Protein AF-A0A2E5G4F2-F1 (afdb_monomer)

Sequence (119 aa):
MSLLKNWVWGGITGSLVGVTFILVHEALTQDDRFKAWEFALATVTPCLVAIVMSKLTGCRKIVLISIAYLTLIIPILGPAFGASGTEPLWLFAGLGLIGGLVWGTPIALWTYIIKRKRT

Nearest PDB structures (foldseek):
  8ccr-assembly1_A  TM=3.693E-01  e=8.637E+00  Escherichia coli
  8rtd-assembly1_I  TM=2.679E-01  e=4.288E+00  Escherichia coli

pLDDT: mean 90.62, std 7.55, range [55.28, 97.94]

Secondary structure (DSSP, 8-state):
--HHHHHHHHHHHHHHHHHHHHHHHHHH-SSS---HHHHHHHTTHHHHHHHHHHHHH---HHHHHHHHHHHIIIIIHHHHHHS-S---HHHHHHHHHHHHHHHHHHHHHHHHHHHHHT-

Structure (mmCIF, N/CA/C/O backbone):
data_AF-A0A2E5G4F2-F1
#
_entry.id   AF-A0A2E5G4F2-F1
#
loop_
_atom_site.group_PDB
_atom_site.id
_atom_site.type_symbol
_atom_site.label_atom_id
_atom_site.label_alt_id
_atom_site.label_comp_id
_atom_site.label_asym_id
_atom_site.label_entity_id
_atom_site.label_seq_id
_atom_site.pdbx_PDB_ins_code
_atom_site.Cartn_x
_atom_site.Cartn_y
_atom_site.Cartn_z
_atom_site.occupancy
_atom_site.B_iso_or_equiv
_atom_site.auth_seq_id
_atom_site.auth_comp_id
_atom_site.auth_asym_id
_atom_site.auth_atom_id
_atom_site.pdbx_PDB_model_num
ATOM 1 N N . MET A 1 1 ? -14.856 -0.433 16.343 1.00 61.34 1 MET A N 1
ATOM 2 C CA . MET A 1 1 ? -13.673 -1.057 15.716 1.00 61.34 1 MET A CA 1
ATOM 3 C C . MET A 1 1 ? -12.553 -1.141 16.727 1.00 61.34 1 MET A C 1
ATOM 5 O O . MET A 1 1 ? -12.331 -0.161 17.432 1.00 61.34 1 MET A O 1
ATOM 9 N N . SER A 1 2 ? -11.913 -2.305 16.823 1.00 76.81 2 SER A N 1
ATOM 10 C CA . SER A 1 2 ? -10.694 -2.495 17.607 1.00 76.81 2 SER A CA 1
ATOM 11 C C . SER A 1 2 ? -9.502 -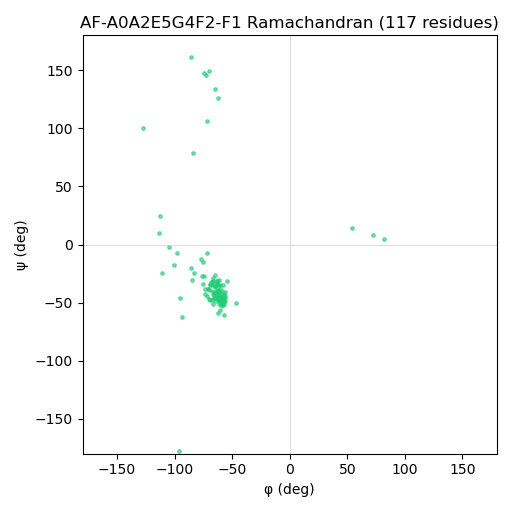1.856 16.887 1.00 76.81 2 SER A C 1
ATOM 13 O O . SER A 1 2 ? -9.466 -1.814 15.656 1.00 76.81 2 SER A O 1
ATOM 15 N N . LEU A 1 3 ? -8.538 -1.348 17.658 1.00 82.62 3 LEU A N 1
ATOM 16 C CA . LEU A 1 3 ? -7.296 -0.757 17.144 1.00 82.62 3 LEU A CA 1
ATOM 17 C C . LEU A 1 3 ? -6.546 -1.750 16.245 1.00 82.62 3 LEU A C 1
ATOM 19 O O . LEU A 1 3 ? -6.178 -1.407 15.124 1.00 82.62 3 LEU A O 1
ATOM 23 N N . LEU A 1 4 ? -6.432 -3.001 16.702 1.00 86.62 4 LEU A N 1
ATOM 24 C CA . LEU A 1 4 ? -5.778 -4.089 15.975 1.00 86.62 4 LEU A CA 1
ATOM 25 C C . LEU A 1 4 ? -6.402 -4.326 14.594 1.00 86.62 4 LEU A C 1
ATOM 27 O O . LEU A 1 4 ? -5.680 -4.465 13.613 1.00 86.62 4 LEU A O 1
ATOM 31 N N . LYS A 1 5 ? -7.739 -4.298 14.494 1.00 85.12 5 LYS A N 1
ATOM 32 C CA . LYS A 1 5 ? -8.439 -4.467 13.214 1.00 85.12 5 LYS A CA 1
ATOM 33 C C . LYS A 1 5 ? -8.011 -3.393 12.208 1.00 85.12 5 LYS A C 1
ATOM 35 O O . LYS A 1 5 ? -7.675 -3.726 11.080 1.00 85.12 5 LYS A O 1
ATOM 40 N N . ASN A 1 6 ? -8.003 -2.119 12.604 1.00 84.50 6 ASN A N 1
ATOM 41 C CA . ASN A 1 6 ? -7.614 -1.025 11.703 1.00 84.50 6 ASN A CA 1
ATOM 42 C C . ASN A 1 6 ? -6.146 -1.119 11.277 1.00 84.50 6 ASN A C 1
ATOM 44 O O . ASN A 1 6 ? -5.823 -0.809 10.135 1.00 84.50 6 ASN A O 1
ATOM 48 N N . TRP A 1 7 ? -5.280 -1.546 12.193 1.00 92.19 7 TRP A N 1
ATOM 49 C CA . TRP A 1 7 ? -3.851 -1.684 11.945 1.00 92.19 7 TRP A CA 1
ATOM 50 C C . TRP A 1 7 ? -3.545 -2.806 10.943 1.00 92.19 7 TRP A C 1
ATOM 52 O O . TRP A 1 7 ? -2.877 -2.564 9.942 1.00 92.19 7 TRP A O 1
ATOM 62 N N . VAL A 1 8 ? -4.136 -3.991 11.138 1.00 93.94 8 VAL A N 1
ATOM 63 C CA . VAL A 1 8 ? -3.992 -5.137 10.222 1.00 93.94 8 VAL A CA 1
ATOM 64 C C . VAL A 1 8 ? -4.516 -4.801 8.826 1.00 93.94 8 VAL A C 1
ATOM 66 O O . VAL A 1 8 ? -3.832 -5.046 7.833 1.00 93.94 8 VAL A O 1
ATOM 69 N N . TRP A 1 9 ? -5.697 -4.180 8.727 1.00 94.69 9 TRP A N 1
ATOM 70 C CA . TRP A 1 9 ? -6.234 -3.774 7.425 1.00 94.69 9 TRP A CA 1
ATOM 71 C C . TRP A 1 9 ? -5.415 -2.667 6.760 1.00 94.69 9 TRP A C 1
ATOM 73 O O . TRP A 1 9 ? -5.360 -2.630 5.533 1.00 94.69 9 TRP A O 1
ATOM 83 N N . GLY A 1 10 ? -4.750 -1.807 7.537 1.00 94.38 10 GLY A N 1
ATOM 84 C CA . GLY A 1 10 ? -3.768 -0.850 7.025 1.00 94.38 10 GLY A CA 1
ATOM 85 C C . GLY A 1 10 ? -2.592 -1.549 6.343 1.00 94.38 10 GLY A C 1
ATOM 86 O O . GLY A 1 10 ? -2.284 -1.230 5.198 1.00 94.38 10 GLY A O 1
ATOM 87 N N . GLY A 1 11 ? -2.014 -2.562 6.995 1.00 96.69 11 GLY A N 1
ATOM 88 C CA . GLY A 1 11 ? -0.957 -3.403 6.423 1.00 96.69 11 GLY A CA 1
ATOM 89 C C . GLY A 1 11 ? -1.377 -4.093 5.122 1.00 96.69 11 GLY A C 1
ATOM 90 O O . GLY A 1 11 ? -0.718 -3.930 4.100 1.00 96.69 11 GLY A O 1
ATOM 91 N N . ILE A 1 12 ? -2.520 -4.790 5.129 1.00 97.38 12 ILE A N 1
ATOM 92 C CA . ILE A 1 12 ? -3.051 -5.484 3.939 1.00 97.38 12 ILE A CA 1
ATOM 93 C C . ILE A 1 12 ? -3.313 -4.497 2.792 1.00 97.38 12 ILE A C 1
ATOM 95 O O . ILE A 1 12 ? -2.978 -4.778 1.643 1.00 97.38 12 ILE A O 1
ATOM 99 N N . THR A 1 13 ? -3.882 -3.327 3.100 1.00 97.31 13 THR A N 1
ATOM 100 C CA . THR A 1 13 ? -4.100 -2.265 2.105 1.00 97.31 13 THR A CA 1
ATOM 101 C C . THR A 1 13 ? -2.772 -1.823 1.499 1.00 97.31 13 THR A C 1
ATOM 103 O O . THR A 1 13 ? -2.676 -1.713 0.283 1.00 97.31 13 THR A O 1
ATOM 106 N N . GLY A 1 14 ? -1.738 -1.626 2.318 1.00 97.31 14 GLY A N 1
ATOM 107 C CA . GLY A 1 14 ? -0.407 -1.265 1.844 1.00 97.31 14 GLY A CA 1
ATOM 108 C C . GLY A 1 14 ? 0.212 -2.317 0.916 1.00 97.31 14 GLY A C 1
ATOM 109 O O . GLY A 1 14 ? 0.704 -1.962 -0.152 1.00 97.31 14 GLY A O 1
ATOM 110 N N . SER A 1 15 ? 0.126 -3.610 1.254 1.00 97.94 15 SER A N 1
ATOM 111 C CA . SER A 1 15 ? 0.586 -4.696 0.369 1.00 97.94 15 SER A CA 1
ATOM 112 C C . SER A 1 15 ? -0.136 -4.698 -0.973 1.00 97.94 15 SER A C 1
ATOM 114 O O . SER A 1 15 ? 0.505 -4.806 -2.017 1.00 97.94 15 SER A O 1
ATOM 116 N N . LEU A 1 16 ? -1.465 -4.553 -0.953 1.00 97.50 16 LEU A N 1
ATOM 117 C CA . LEU A 1 16 ? -2.266 -4.494 -2.174 1.00 97.50 16 LEU A CA 1
ATOM 118 C C . LEU A 1 16 ? -1.890 -3.286 -3.028 1.00 97.50 16 LEU A C 1
ATOM 120 O O . LEU A 1 16 ? -1.787 -3.425 -4.241 1.00 97.50 16 LEU A O 1
ATOM 124 N N . VAL A 1 17 ? -1.642 -2.126 -2.417 1.00 97.88 17 VAL A N 1
ATOM 125 C CA . VAL A 1 17 ? -1.154 -0.936 -3.128 1.00 97.88 17 VAL A CA 1
ATOM 126 C C . VAL A 1 17 ? 0.175 -1.224 -3.818 1.00 97.88 17 VAL A C 1
ATOM 128 O O . VAL A 1 17 ? 0.286 -0.957 -5.007 1.00 97.88 17 VAL A O 1
ATOM 131 N N . GLY A 1 18 ? 1.150 -1.805 -3.112 1.00 96.31 18 GLY A N 1
ATOM 132 C CA . GLY A 1 18 ? 2.457 -2.118 -3.694 1.00 96.31 18 GLY A CA 1
ATOM 133 C C . GLY A 1 18 ? 2.359 -3.044 -4.906 1.00 96.31 18 GLY A C 1
ATOM 134 O O . GLY A 1 18 ? 2.898 -2.735 -5.963 1.00 96.31 18 GLY A O 1
ATOM 135 N N . VAL A 1 19 ? 1.607 -4.140 -4.779 1.00 97.19 19 VAL A N 1
ATOM 136 C CA . VAL A 1 19 ? 1.425 -5.112 -5.869 1.00 97.19 19 VAL A CA 1
ATOM 137 C C . VAL A 1 19 ? 0.650 -4.510 -7.038 1.00 97.19 19 VAL A C 1
ATOM 139 O O . VAL A 1 19 ? 1.094 -4.581 -8.178 1.00 97.19 19 VAL A O 1
ATOM 142 N N . THR A 1 20 ? -0.511 -3.908 -6.774 1.00 96.69 20 THR A N 1
ATOM 143 C CA . THR A 1 20 ? -1.377 -3.394 -7.847 1.00 96.69 20 THR A CA 1
ATOM 144 C C . THR A 1 20 ? -0.759 -2.213 -8.582 1.00 96.69 20 THR A C 1
ATOM 146 O O . THR A 1 20 ? -0.930 -2.118 -9.793 1.00 96.69 20 THR A O 1
ATOM 149 N N . PHE A 1 21 ? -0.013 -1.350 -7.889 1.00 95.94 21 PHE A N 1
ATOM 150 C CA . PHE A 1 21 ? 0.702 -0.253 -8.529 1.00 95.94 21 PHE A CA 1
ATOM 151 C C . PHE A 1 21 ? 1.748 -0.773 -9.518 1.00 95.94 21 PHE A C 1
ATOM 153 O O . PHE A 1 21 ? 1.769 -0.308 -10.652 1.00 95.94 21 PHE A O 1
ATOM 160 N N . ILE A 1 22 ? 2.561 -1.759 -9.124 1.00 94.50 22 ILE A N 1
ATOM 161 C CA . ILE A 1 22 ? 3.596 -2.328 -9.999 1.00 94.50 22 ILE A CA 1
ATOM 162 C C . ILE A 1 22 ? 2.991 -3.080 -11.180 1.00 94.50 22 ILE A C 1
ATOM 164 O O . ILE A 1 22 ? 3.408 -2.854 -12.309 1.00 94.50 22 ILE A O 1
ATOM 168 N N . LEU A 1 23 ? 1.940 -3.873 -10.964 1.00 94.25 23 LEU A N 1
ATOM 169 C CA . LEU A 1 23 ? 1.249 -4.544 -12.070 1.00 94.25 23 LEU A CA 1
ATOM 170 C C . LEU A 1 23 ? 0.661 -3.546 -13.077 1.00 94.25 23 LEU A C 1
ATOM 172 O O . LEU A 1 23 ? 0.699 -3.785 -14.280 1.00 94.25 23 LEU A O 1
ATOM 176 N N . VAL A 1 24 ? 0.116 -2.420 -12.606 1.00 94.56 24 VAL A N 1
ATOM 177 C CA .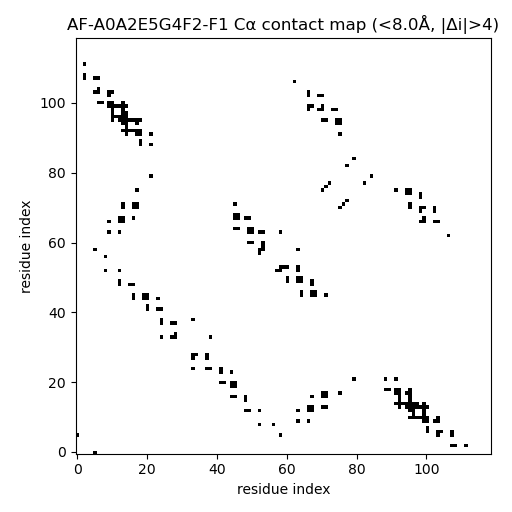 VAL A 1 24 ? -0.407 -1.373 -13.495 1.00 94.56 24 VAL A CA 1
ATOM 178 C C . VAL A 1 24 ? 0.720 -0.596 -14.170 1.00 94.56 24 VAL A C 1
ATOM 180 O O . VAL A 1 24 ? 0.598 -0.277 -15.347 1.00 94.56 24 VAL A O 1
ATOM 183 N N . HIS A 1 25 ? 1.820 -0.326 -13.469 1.00 92.56 25 HIS A N 1
ATOM 184 C CA . HIS A 1 25 ? 3.025 0.254 -14.056 1.00 92.56 25 HIS A CA 1
ATOM 185 C C . HIS A 1 25 ? 3.553 -0.616 -15.206 1.00 92.56 25 HIS A C 1
ATOM 187 O O . HIS A 1 25 ? 3.738 -0.109 -16.308 1.00 92.56 25 HIS A O 1
ATOM 193 N N . GLU A 1 26 ? 3.726 -1.921 -14.988 1.00 90.31 26 GLU A N 1
ATOM 194 C CA . GLU A 1 26 ? 4.169 -2.876 -16.014 1.00 90.31 26 GLU A CA 1
ATOM 195 C C . GLU A 1 26 ? 3.167 -2.989 -17.170 1.00 90.31 26 GLU A C 1
ATOM 197 O O . GLU A 1 26 ? 3.561 -3.015 -18.331 1.00 90.31 26 GLU A O 1
ATOM 202 N N . ALA A 1 27 ? 1.861 -2.995 -16.881 1.00 91.31 27 ALA A N 1
ATOM 203 C CA . ALA A 1 27 ? 0.833 -3.077 -17.918 1.00 91.31 27 ALA A CA 1
ATOM 204 C C . ALA A 1 27 ? 0.754 -1.818 -18.800 1.00 91.31 27 ALA A C 1
ATOM 206 O O . ALA A 1 27 ? 0.400 -1.916 -19.976 1.00 91.31 27 ALA A O 1
ATOM 207 N N . LEU A 1 28 ? 1.041 -0.639 -18.235 1.00 90.00 28 LEU A N 1
ATOM 208 C CA . LEU A 1 28 ? 1.021 0.637 -18.955 1.00 90.00 28 LEU A CA 1
ATOM 209 C C . LEU A 1 28 ? 2.339 0.924 -19.689 1.00 90.00 28 LEU A C 1
ATOM 211 O O . LEU A 1 28 ? 2.311 1.561 -20.741 1.00 90.00 28 LEU A O 1
ATOM 215 N N . THR A 1 29 ? 3.473 0.449 -19.170 1.00 87.12 29 THR A N 1
ATOM 216 C CA . THR A 1 29 ? 4.807 0.711 -19.733 1.00 87.12 29 THR A CA 1
ATOM 217 C C . THR A 1 29 ? 5.124 -0.276 -20.857 1.00 87.12 29 THR A C 1
ATOM 219 O O . THR A 1 29 ? 5.846 -1.247 -20.661 1.00 87.12 29 THR A O 1
ATOM 222 N N . GLN A 1 30 ? 4.572 -0.048 -22.052 1.00 78.06 30 GLN A N 1
ATOM 223 C CA . GLN A 1 30 ? 4.808 -0.928 -23.210 1.00 78.06 30 GLN A CA 1
ATOM 224 C C . GLN A 1 30 ? 6.074 -0.594 -24.014 1.00 78.06 30 GLN A C 1
ATOM 226 O O . GLN A 1 30 ? 6.551 -1.437 -24.768 1.00 78.06 30 GLN A O 1
ATOM 231 N N . ASP A 1 31 ? 6.606 0.626 -23.890 1.00 82.44 31 ASP A N 1
ATOM 232 C CA . ASP A 1 31 ? 7.778 1.112 -24.636 1.00 82.44 31 ASP A CA 1
ATOM 233 C C . ASP A 1 31 ? 9.009 1.360 -23.746 1.00 82.44 31 ASP A C 1
ATOM 235 O O . ASP A 1 31 ? 9.849 2.196 -24.085 1.00 82.44 31 ASP A O 1
ATOM 239 N N . ASP A 1 32 ? 9.086 0.681 -22.594 1.00 76.62 32 ASP A N 1
ATOM 240 C CA . ASP A 1 32 ? 10.132 0.822 -21.561 1.00 76.62 32 ASP A CA 1
ATOM 241 C C . ASP A 1 32 ? 10.337 2.262 -21.048 1.00 76.62 32 ASP A C 1
ATOM 243 O O . ASP A 1 32 ? 11.323 2.579 -20.378 1.00 76.62 32 ASP A O 1
ATOM 247 N N . ARG A 1 33 ? 9.396 3.169 -21.341 1.00 82.69 33 ARG A N 1
ATOM 248 C CA . ARG A 1 33 ? 9.433 4.565 -20.903 1.00 82.69 33 ARG A CA 1
ATOM 249 C C . ARG A 1 33 ? 8.145 4.933 -20.210 1.00 82.69 33 ARG A C 1
ATOM 251 O O . ARG A 1 33 ? 7.175 5.313 -20.859 1.00 82.69 33 ARG A O 1
ATOM 258 N N . PHE A 1 34 ? 8.199 4.924 -18.886 1.00 85.81 34 PHE A N 1
ATOM 259 C CA . PHE A 1 34 ? 7.068 5.312 -18.067 1.00 85.81 34 PHE A CA 1
ATOM 260 C C . PHE A 1 34 ? 6.823 6.826 -18.124 1.00 85.81 34 PHE A C 1
ATOM 262 O O . PHE A 1 34 ? 7.585 7.637 -17.587 1.00 85.81 34 PHE A O 1
ATOM 269 N N . LYS A 1 35 ? 5.766 7.226 -18.829 1.00 91.12 35 LYS A N 1
ATOM 270 C CA . LYS A 1 35 ? 5.414 8.628 -19.091 1.00 91.12 35 LYS A CA 1
ATOM 271 C C . LYS A 1 35 ? 4.586 9.222 -17.955 1.00 91.12 35 LYS A C 1
ATOM 273 O O . LYS A 1 35 ? 3.905 8.531 -17.204 1.00 91.12 35 LYS A O 1
ATOM 278 N N . ALA A 1 36 ? 4.545 10.553 -17.892 1.00 89.31 36 ALA A N 1
ATOM 279 C CA . ALA A 1 36 ? 3.783 11.276 -16.870 1.00 89.31 36 ALA A CA 1
ATOM 280 C C . ALA A 1 36 ? 2.279 10.931 -16.851 1.00 89.31 36 ALA A C 1
ATOM 282 O O . ALA A 1 36 ? 1.669 10.899 -15.784 1.00 89.31 36 ALA A O 1
ATOM 283 N N . TRP A 1 37 ? 1.670 10.659 -18.011 1.00 89.25 37 TRP A N 1
ATOM 284 C CA . TRP A 1 37 ? 0.257 10.272 -18.077 1.00 89.25 37 TRP A CA 1
ATOM 285 C C . TRP A 1 37 ? 0.026 8.815 -17.632 1.00 89.25 37 TRP A C 1
ATOM 287 O O . TRP A 1 37 ? -0.979 8.539 -16.980 1.00 89.25 37 TRP A O 1
ATOM 297 N N . GLU A 1 38 ? 0.969 7.905 -17.904 1.00 92.69 38 GLU A N 1
ATOM 298 C CA . GLU A 1 38 ? 0.950 6.514 -17.416 1.00 92.69 38 G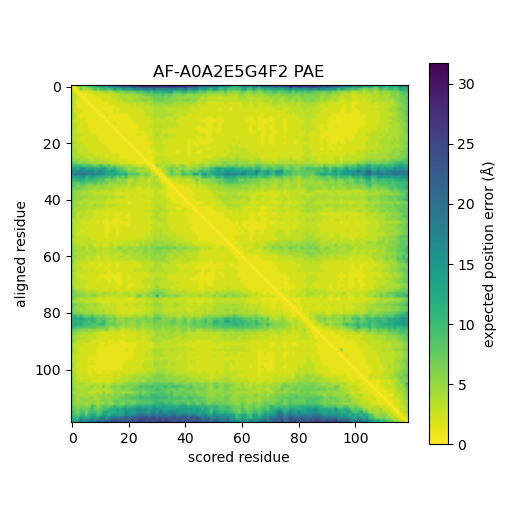LU A CA 1
ATOM 299 C C . GLU A 1 38 ? 1.095 6.501 -15.889 1.00 92.69 38 GLU A C 1
ATOM 301 O O . GLU A 1 38 ? 0.335 5.825 -15.193 1.00 92.69 38 GLU A O 1
ATOM 306 N N . PHE A 1 39 ? 1.971 7.355 -15.349 1.00 91.38 39 PHE A N 1
ATOM 307 C CA . PHE A 1 39 ? 2.071 7.593 -13.912 1.00 91.38 39 PHE A CA 1
ATOM 308 C C . PHE A 1 39 ? 0.776 8.142 -13.321 1.00 91.38 39 PHE A C 1
ATOM 310 O O . PHE A 1 39 ? 0.298 7.621 -12.315 1.00 91.38 39 PHE A O 1
ATOM 317 N N . ALA A 1 40 ? 0.161 9.148 -13.950 1.00 91.25 40 ALA A N 1
ATOM 318 C CA . ALA A 1 40 ? -1.105 9.699 -13.476 1.00 91.25 40 ALA A CA 1
ATOM 319 C C . ALA A 1 40 ? -2.186 8.609 -13.366 1.00 91.25 40 ALA A C 1
ATOM 321 O O . ALA A 1 40 ? -2.848 8.513 -12.333 1.00 91.25 40 ALA A O 1
ATOM 322 N N . LEU A 1 41 ? -2.305 7.726 -14.362 1.00 91.44 41 LEU A N 1
ATOM 323 C CA . LEU A 1 41 ? -3.219 6.582 -14.303 1.00 91.44 41 LEU A CA 1
ATOM 324 C C . LEU A 1 41 ? -2.825 5.572 -13.216 1.00 91.44 41 LEU A C 1
ATOM 326 O O . LEU A 1 41 ? -3.683 5.142 -12.442 1.00 91.44 41 LEU A O 1
ATOM 330 N N . ALA A 1 42 ? -1.540 5.240 -13.088 1.00 93.62 42 ALA A N 1
ATOM 331 C CA . ALA A 1 42 ? -1.057 4.336 -12.047 1.00 93.62 42 ALA A CA 1
ATOM 332 C C . ALA A 1 42 ? -1.344 4.876 -10.633 1.00 93.62 42 ALA A C 1
ATOM 334 O O . ALA A 1 42 ? -1.706 4.109 -9.741 1.00 93.62 42 ALA A O 1
ATOM 335 N N . THR A 1 43 ? -1.298 6.195 -10.411 1.00 93.25 43 THR A N 1
ATOM 336 C CA . THR A 1 43 ? -1.633 6.816 -9.111 1.00 93.25 43 THR A CA 1
ATOM 337 C C . THR A 1 43 ? -3.125 6.794 -8.756 1.00 93.25 43 THR A C 1
ATOM 339 O O . THR A 1 43 ? -3.490 7.123 -7.624 1.00 93.25 43 THR A O 1
ATOM 342 N N . VAL A 1 44 ? -4.002 6.368 -9.672 1.00 95.44 44 VAL A N 1
ATOM 343 C CA . VAL A 1 44 ? -5.418 6.092 -9.371 1.00 95.44 44 VAL A CA 1
ATOM 344 C C . VAL A 1 44 ? -5.566 4.758 -8.627 1.00 95.44 44 VAL A C 1
ATOM 346 O O . VAL A 1 44 ? -6.481 4.595 -7.814 1.00 95.44 44 VAL A O 1
ATOM 349 N N . THR A 1 45 ? -4.638 3.817 -8.831 1.00 94.56 45 THR A N 1
ATOM 350 C CA . THR A 1 45 ? -4.694 2.467 -8.242 1.00 94.56 45 THR A CA 1
ATOM 351 C C . THR A 1 45 ? -4.774 2.445 -6.711 1.00 94.56 45 THR A C 1
ATOM 353 O O . THR A 1 45 ? -5.658 1.751 -6.197 1.00 94.56 45 THR A O 1
ATOM 356 N N . PRO A 1 46 ? -4.002 3.239 -5.935 1.00 95.50 46 PRO A N 1
ATOM 357 C CA . PRO A 1 46 ? -4.085 3.203 -4.478 1.00 95.50 46 PRO A CA 1
ATOM 358 C C . PRO A 1 46 ? -5.433 3.718 -3.967 1.00 95.50 46 PRO A C 1
ATOM 360 O O . PRO A 1 46 ? -5.940 3.236 -2.953 1.00 95.50 46 PRO A O 1
ATOM 363 N N . CYS A 1 47 ? -6.048 4.665 -4.685 1.00 96.56 47 CYS A N 1
ATOM 364 C CA . CYS A 1 47 ? -7.382 5.162 -4.370 1.00 96.56 47 CYS A CA 1
ATOM 365 C C . CYS A 1 47 ? -8.436 4.065 -4.558 1.00 96.56 47 CYS A C 1
ATOM 367 O O . CYS A 1 47 ? -9.258 3.837 -3.667 1.00 96.56 47 CYS A O 1
ATOM 369 N N . LEU A 1 48 ? -8.380 3.331 -5.676 1.00 96.75 48 LEU A N 1
ATOM 370 C CA . LEU A 1 48 ? -9.285 2.209 -5.936 1.00 96.75 48 LEU A CA 1
ATOM 371 C C . LEU A 1 48 ? -9.136 1.113 -4.877 1.00 96.75 48 LEU A C 1
ATOM 373 O O . LEU A 1 48 ? -10.140 0.695 -4.295 1.00 96.75 48 LEU A O 1
ATOM 377 N N . VAL A 1 49 ? -7.899 0.717 -4.557 1.00 97.19 49 VAL A N 1
ATOM 378 C CA . VAL A 1 49 ? -7.612 -0.259 -3.494 1.00 97.19 49 VAL A CA 1
ATOM 379 C C . VAL A 1 49 ? -8.193 0.214 -2.163 1.00 97.19 49 VAL A C 1
ATOM 381 O O . VAL A 1 49 ? -8.929 -0.528 -1.515 1.00 97.19 49 VAL A O 1
ATOM 384 N N . ALA A 1 50 ? -7.954 1.466 -1.767 1.00 96.44 50 AL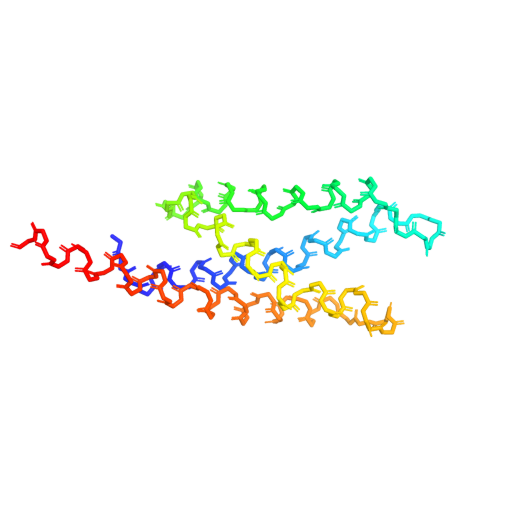A A N 1
ATOM 385 C CA . ALA A 1 50 ? -8.474 2.009 -0.516 1.00 96.44 50 ALA A CA 1
ATOM 386 C C . ALA A 1 50 ? -10.013 2.048 -0.462 1.00 96.44 50 ALA A C 1
ATOM 388 O O . ALA A 1 50 ? -10.606 1.748 0.579 1.00 96.44 50 ALA A O 1
ATOM 389 N N . ILE A 1 51 ? -10.683 2.393 -1.568 1.00 97.06 51 ILE A N 1
ATOM 390 C CA . ILE A 1 51 ? -12.151 2.410 -1.654 1.00 97.06 51 ILE A CA 1
ATOM 391 C C . ILE A 1 51 ? -12.716 0.993 -1.522 1.00 97.06 51 ILE A C 1
ATOM 393 O O . ILE A 1 51 ? -13.664 0.790 -0.756 1.00 97.06 51 ILE A O 1
ATOM 397 N N . VAL A 1 52 ? -12.142 0.023 -2.237 1.00 97.19 52 VAL A N 1
ATOM 398 C CA . VAL A 1 52 ? -12.543 -1.390 -2.164 1.00 97.19 52 VAL A CA 1
ATOM 399 C C . VAL A 1 52 ? -12.334 -1.915 -0.747 1.00 97.19 52 VAL A C 1
ATOM 401 O O . VAL A 1 52 ? -13.280 -2.399 -0.124 1.00 97.19 52 VAL A O 1
ATOM 404 N N . MET A 1 53 ? -11.145 -1.715 -0.180 1.00 96.06 53 MET A N 1
ATOM 405 C CA . MET A 1 53 ? -10.822 -2.155 1.176 1.00 96.06 53 MET A CA 1
ATOM 406 C C . MET A 1 53 ? -11.713 -1.495 2.228 1.00 96.06 53 MET A C 1
ATOM 408 O O . MET A 1 53 ? -12.115 -2.147 3.191 1.00 96.06 53 MET A O 1
ATOM 412 N N . SER A 1 54 ? -12.105 -0.235 2.045 1.00 94.31 54 SER A N 1
ATOM 413 C CA . SER A 1 54 ? -13.035 0.432 2.960 1.00 94.31 54 SER A CA 1
ATOM 414 C C . SER A 1 54 ? -14.411 -0.230 2.960 1.00 94.31 54 SER A C 1
ATOM 416 O O . SER A 1 54 ? -14.983 -0.438 4.033 1.00 94.31 54 SER A O 1
ATOM 418 N N . LYS A 1 55 ? -14.922 -0.607 1.782 1.00 95.25 55 LYS A N 1
ATOM 419 C CA . LYS A 1 55 ? -16.198 -1.322 1.658 1.00 95.25 55 LYS A CA 1
ATOM 420 C C . LYS A 1 55 ? -16.124 -2.725 2.266 1.00 95.25 55 LYS A C 1
ATOM 422 O O . LYS A 1 55 ? -17.054 -3.116 2.959 1.00 95.25 55 LYS A O 1
ATOM 427 N N . LEU A 1 56 ? -15.019 -3.444 2.058 1.00 93.75 56 LEU A N 1
ATOM 428 C CA . LEU A 1 56 ? -14.837 -4.813 2.559 1.00 93.75 56 LEU A CA 1
ATOM 429 C C . LEU A 1 56 ? -14.664 -4.878 4.083 1.00 93.75 56 LEU A C 1
ATOM 431 O O . LEU A 1 56 ? -15.163 -5.787 4.739 1.00 93.75 56 LEU A O 1
ATOM 435 N N . THR A 1 57 ? -13.949 -3.918 4.667 1.00 90.31 57 THR A N 1
ATOM 436 C CA . THR A 1 57 ? -13.519 -3.991 6.075 1.00 90.31 57 THR A CA 1
ATOM 437 C C . THR A 1 57 ? -14.394 -3.171 7.026 1.00 90.31 57 THR A C 1
ATOM 439 O O . THR A 1 57 ? -14.348 -3.368 8.250 1.00 90.31 57 THR A O 1
ATOM 442 N N . GLY A 1 58 ? -15.176 -2.233 6.481 1.00 86.88 58 GLY A N 1
ATOM 443 C CA . GLY A 1 58 ? -15.893 -1.204 7.233 1.00 86.88 58 GLY A CA 1
ATOM 444 C C . GLY A 1 58 ? -14.977 -0.111 7.801 1.00 86.88 58 GLY A C 1
ATOM 445 O O . GLY A 1 58 ? -15.424 0.709 8.604 1.00 86.88 58 GLY A O 1
ATOM 446 N N . CYS A 1 59 ? -13.690 -0.089 7.432 1.00 86.69 59 CYS A N 1
ATOM 447 C CA . CYS A 1 59 ? -12.774 0.974 7.832 1.00 86.69 59 CYS A CA 1
ATOM 448 C C . CYS A 1 59 ? -13.115 2.291 7.123 1.00 86.69 59 CYS A C 1
ATOM 450 O O . CYS A 1 59 ? -13.615 2.307 5.999 1.00 86.69 59 CYS A O 1
ATOM 452 N N . ARG A 1 60 ? -12.839 3.425 7.777 1.00 88.75 60 ARG A N 1
ATOM 453 C CA . ARG A 1 60 ? -13.119 4.752 7.206 1.00 88.75 60 ARG A CA 1
ATOM 454 C C . ARG A 1 60 ? -12.304 4.961 5.927 1.00 88.75 60 ARG A C 1
ATOM 456 O O . ARG A 1 60 ? -11.080 4.896 5.984 1.00 88.75 60 ARG A O 1
ATOM 463 N N . LYS A 1 61 ? -12.977 5.301 4.820 1.00 92.44 61 LYS A N 1
ATOM 464 C CA . LYS A 1 61 ? -12.360 5.565 3.503 1.00 92.44 61 LYS A CA 1
ATOM 465 C C . LYS A 1 61 ? -11.144 6.485 3.600 1.00 92.44 61 LYS A C 1
ATOM 467 O O . LYS A 1 61 ? -10.074 6.120 3.141 1.00 92.44 61 LYS A O 1
ATOM 472 N N . ILE A 1 62 ? -11.300 7.626 4.277 1.00 89.75 62 ILE A N 1
ATOM 473 C CA . ILE A 1 62 ? -10.240 8.637 4.435 1.00 89.75 62 ILE A CA 1
ATOM 474 C C . ILE A 1 62 ? -8.977 8.034 5.066 1.00 89.75 62 ILE A C 1
ATOM 476 O O . ILE A 1 62 ? -7.881 8.306 4.601 1.00 89.75 62 ILE A O 1
ATOM 480 N N . VAL A 1 63 ? -9.125 7.160 6.070 1.00 90.00 63 VAL A N 1
ATOM 481 C CA . VAL A 1 63 ? -7.985 6.510 6.738 1.00 90.00 63 VAL A CA 1
ATOM 482 C C . VAL A 1 63 ? -7.226 5.605 5.771 1.00 90.00 63 VAL A C 1
ATOM 484 O O . VAL A 1 63 ? -6.006 5.695 5.685 1.00 90.00 63 VAL A O 1
ATOM 487 N N . LEU A 1 64 ? -7.937 4.753 5.029 1.00 93.88 64 LEU A N 1
ATOM 488 C CA . LEU A 1 64 ? -7.296 3.838 4.085 1.00 93.88 64 LEU A CA 1
ATOM 489 C C . LEU A 1 64 ? -6.684 4.572 2.890 1.00 93.88 64 LEU A C 1
ATOM 491 O O . LEU A 1 64 ? -5.619 4.174 2.439 1.00 93.88 64 LEU A O 1
ATOM 495 N N . ILE A 1 65 ? -7.308 5.657 2.419 1.00 95.19 65 ILE A N 1
ATOM 496 C CA . ILE A 1 65 ? -6.758 6.502 1.350 1.00 95.19 65 ILE A CA 1
ATOM 497 C C . ILE A 1 65 ? -5.440 7.134 1.809 1.00 95.19 65 ILE A C 1
ATOM 499 O O . ILE A 1 65 ? -4.452 7.065 1.083 1.00 95.19 65 ILE A O 1
ATOM 503 N N . SER A 1 66 ? -5.384 7.689 3.025 1.00 93.81 66 SER A N 1
ATOM 504 C CA . SER A 1 66 ? -4.140 8.241 3.575 1.00 93.81 66 SER A CA 1
ATOM 505 C C . SER A 1 66 ? -3.040 7.183 3.677 1.00 93.81 66 SER A C 1
ATOM 507 O O . SER A 1 66 ? -1.923 7.429 3.234 1.00 93.81 66 SER A O 1
ATOM 509 N N . ILE A 1 67 ? -3.354 5.996 4.208 1.00 95.19 67 ILE A N 1
ATOM 510 C CA . ILE A 1 67 ? -2.388 4.891 4.308 1.00 95.19 67 ILE A CA 1
ATOM 511 C C . ILE A 1 67 ? -1.902 4.470 2.918 1.00 95.19 67 ILE A C 1
ATOM 513 O O . ILE A 1 67 ? -0.701 4.307 2.719 1.00 95.19 67 ILE A O 1
ATOM 517 N N . ALA A 1 68 ? -2.815 4.324 1.957 1.00 96.75 68 ALA A N 1
ATOM 518 C CA . ALA A 1 68 ? -2.498 3.898 0.602 1.00 96.75 68 ALA A 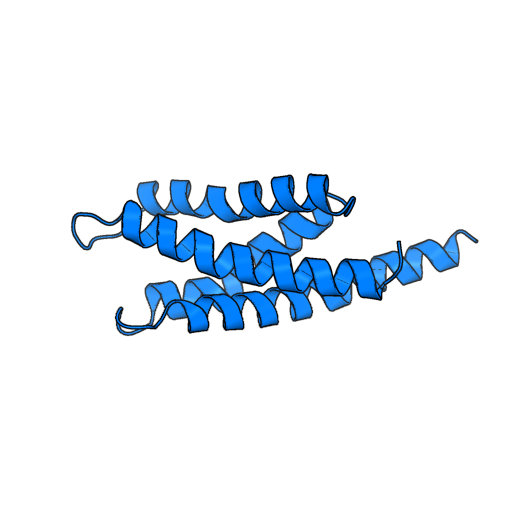CA 1
ATOM 519 C C . ALA A 1 68 ? -1.544 4.874 -0.098 1.00 96.75 68 ALA A C 1
ATOM 521 O O . ALA A 1 68 ? -0.521 4.446 -0.625 1.00 96.75 68 ALA A O 1
ATOM 522 N N . TYR A 1 69 ? -1.818 6.180 -0.047 1.00 96.69 69 TYR A N 1
ATOM 523 C CA . TYR A 1 69 ? -0.952 7.175 -0.686 1.00 96.69 69 TYR A CA 1
ATOM 524 C C . TYR A 1 69 ? 0.385 7.364 0.033 1.00 96.69 69 TYR A C 1
ATOM 526 O O . TYR A 1 69 ? 1.408 7.476 -0.635 1.00 96.69 69 TYR A O 1
ATOM 534 N N . LEU A 1 70 ? 0.423 7.339 1.368 1.00 96.06 70 LEU A N 1
ATOM 535 C CA . LEU A 1 70 ? 1.693 7.399 2.105 1.00 96.06 70 LEU A CA 1
ATOM 536 C C . LEU A 1 70 ? 2.564 6.162 1.843 1.00 96.06 70 LEU A C 1
ATOM 538 O O . LEU A 1 70 ? 3.785 6.273 1.740 1.00 96.06 70 LEU A O 1
ATOM 542 N N . THR A 1 71 ? 1.934 4.993 1.695 1.00 96.81 71 THR A N 1
ATOM 543 C CA . THR A 1 71 ? 2.611 3.751 1.300 1.00 96.81 71 THR A CA 1
ATOM 544 C C . THR A 1 71 ? 3.085 3.812 -0.147 1.00 96.81 71 THR A C 1
ATOM 546 O O . THR A 1 71 ? 4.186 3.371 -0.445 1.00 96.81 71 THR A O 1
ATOM 549 N N . LEU A 1 72 ? 2.310 4.391 -1.062 1.00 96.25 72 LEU A N 1
ATOM 550 C CA . LEU A 1 72 ? 2.798 4.584 -2.421 1.00 96.25 72 LEU A CA 1
ATOM 551 C C . LEU A 1 72 ? 4.051 5.477 -2.415 1.00 96.25 72 LEU A C 1
ATOM 553 O O . LEU A 1 72 ? 5.109 5.054 -2.869 1.00 96.25 72 LEU A O 1
ATOM 557 N N . ILE A 1 73 ? 3.939 6.684 -1.853 1.00 94.75 73 ILE A N 1
ATOM 558 C CA . ILE A 1 73 ? 4.950 7.742 -1.983 1.00 94.75 73 ILE A CA 1
ATOM 559 C C . ILE A 1 73 ? 6.296 7.345 -1.374 1.00 94.75 73 ILE A C 1
ATOM 561 O O . ILE A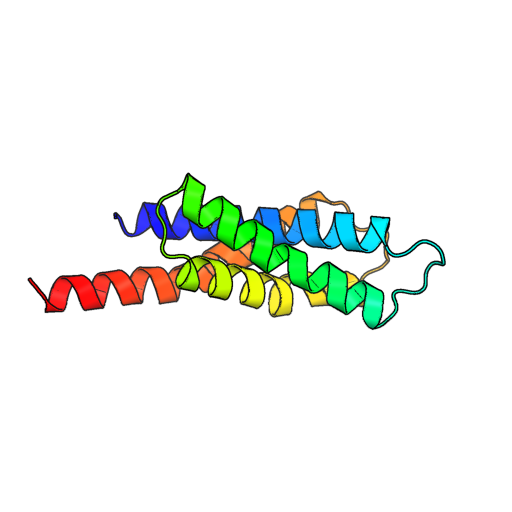 1 73 ? 7.328 7.609 -1.981 1.00 94.75 73 ILE A O 1
ATOM 565 N N . ILE A 1 74 ? 6.299 6.753 -0.177 1.00 92.94 74 ILE A N 1
ATOM 566 C CA . ILE A 1 74 ? 7.541 6.573 0.587 1.00 92.94 74 ILE A CA 1
ATOM 567 C C . ILE A 1 74 ? 8.165 5.193 0.317 1.00 92.94 74 ILE A C 1
ATOM 569 O O . ILE A 1 74 ? 9.276 5.147 -0.207 1.00 92.94 74 ILE A O 1
ATOM 573 N N . PRO A 1 75 ? 7.501 4.064 0.633 1.00 91.06 75 PRO A N 1
ATOM 574 C CA . PRO A 1 75 ? 8.122 2.754 0.460 1.00 91.06 75 PR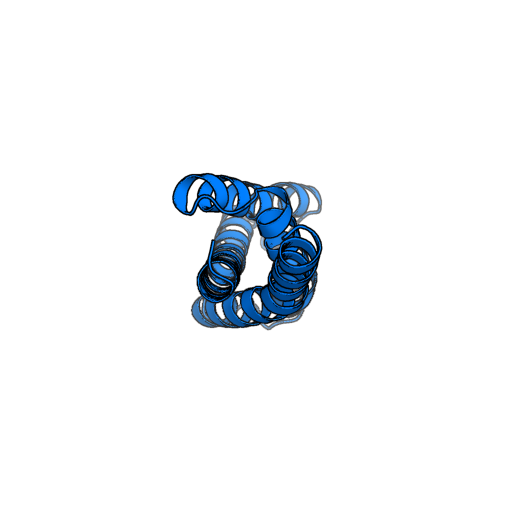O A CA 1
ATOM 575 C C . PRO A 1 75 ? 8.042 2.171 -0.957 1.00 91.06 75 PRO A C 1
ATOM 577 O O . PRO A 1 75 ? 8.889 1.343 -1.274 1.00 91.06 75 PRO A O 1
ATOM 580 N N . ILE A 1 76 ? 7.073 2.550 -1.803 1.00 95.19 76 ILE A N 1
ATOM 581 C CA . ILE A 1 76 ? 6.906 1.923 -3.131 1.00 95.19 76 ILE A CA 1
ATOM 582 C C . ILE A 1 76 ? 7.603 2.706 -4.248 1.00 95.19 76 ILE A C 1
ATOM 584 O O . ILE A 1 76 ? 8.314 2.094 -5.042 1.00 95.19 76 ILE A O 1
ATOM 588 N N . LEU A 1 77 ? 7.452 4.035 -4.316 1.00 93.62 77 LEU A N 1
ATOM 589 C CA . LEU A 1 77 ? 8.026 4.814 -5.425 1.00 93.62 77 LEU A CA 1
ATOM 590 C C . LEU A 1 77 ? 9.559 4.766 -5.475 1.00 93.62 77 LEU A C 1
ATOM 592 O O . LEU A 1 77 ? 10.120 4.778 -6.566 1.00 93.62 77 LEU A O 1
ATOM 596 N N . GLY A 1 78 ? 10.236 4.692 -4.325 1.00 91.94 78 GLY A N 1
ATOM 597 C CA . GLY A 1 78 ? 11.700 4.622 -4.278 1.00 91.94 78 GLY A CA 1
ATOM 598 C C . GLY A 1 78 ? 12.242 3.434 -5.083 1.00 91.94 78 GLY A C 1
ATOM 599 O O . GLY A 1 78 ? 12.948 3.648 -6.065 1.00 91.94 78 GLY A O 1
ATOM 600 N N . PRO A 1 79 ? 11.879 2.190 -4.731 1.00 92.12 79 PRO A N 1
ATOM 601 C CA . PRO A 1 79 ? 12.273 1.014 -5.504 1.00 92.12 79 PRO A CA 1
ATOM 602 C C . PRO A 1 79 ? 11.649 0.950 -6.901 1.00 92.12 79 PRO A C 1
ATOM 604 O O . PRO A 1 79 ? 12.308 0.485 -7.818 1.00 92.12 79 PRO A O 1
ATOM 607 N N . ALA A 1 80 ? 10.427 1.453 -7.103 1.00 89.94 80 ALA A N 1
ATOM 608 C CA . ALA A 1 80 ? 9.801 1.440 -8.428 1.00 89.94 80 ALA A CA 1
ATOM 609 C C . ALA A 1 80 ? 10.589 2.241 -9.485 1.00 89.94 80 ALA A C 1
ATOM 611 O O . ALA A 1 80 ? 10.549 1.890 -10.658 1.00 89.94 80 ALA A O 1
ATOM 612 N N . PHE A 1 81 ? 11.307 3.298 -9.083 1.00 88.75 81 PHE A N 1
ATOM 613 C CA . PHE A 1 81 ? 12.090 4.138 -10.002 1.00 88.75 81 PHE A CA 1
ATOM 614 C C . PHE A 1 81 ? 13.608 4.022 -9.841 1.00 88.75 81 PHE A C 1
ATOM 616 O O . PHE A 1 81 ? 14.344 4.357 -10.764 1.00 88.75 81 PHE A O 1
ATOM 623 N N . GLY A 1 82 ? 14.086 3.619 -8.665 1.00 86.00 82 GLY A N 1
ATOM 624 C CA . GLY A 1 82 ? 15.510 3.601 -8.325 1.00 86.00 82 GLY A CA 1
ATOM 625 C C . GLY A 1 82 ? 16.152 2.217 -8.329 1.00 86.00 82 GLY A C 1
ATOM 626 O O . GLY A 1 82 ? 17.344 2.117 -8.044 1.00 86.00 82 GLY A O 1
ATOM 627 N N . ALA A 1 83 ? 15.380 1.159 -8.583 1.00 86.25 83 ALA A N 1
ATOM 628 C CA . ALA A 1 83 ? 15.877 -0.209 -8.577 1.00 86.25 83 ALA A CA 1
ATOM 629 C C . ALA A 1 83 ? 16.247 -0.698 -9.993 1.00 86.25 83 ALA A C 1
ATOM 631 O O . ALA A 1 83 ? 16.226 0.060 -10.960 1.00 86.25 83 ALA A O 1
ATOM 632 N N . SER A 1 84 ? 16.669 -1.955 -10.105 1.00 84.88 84 SER A N 1
ATOM 633 C CA . SER A 1 84 ? 17.229 -2.547 -11.327 1.00 84.88 84 SER A CA 1
ATOM 634 C C . SER A 1 84 ? 16.193 -2.914 -12.395 1.00 84.88 84 SER A C 1
ATOM 636 O O . SER A 1 84 ? 16.579 -3.225 -13.520 1.00 84.88 84 SER A O 1
ATOM 638 N N . GLY A 1 85 ? 14.901 -2.918 -12.054 1.00 83.06 85 GLY A N 1
ATOM 639 C CA . GLY A 1 85 ? 13.813 -3.370 -12.924 1.00 83.06 85 GLY A CA 1
ATOM 640 C C . GLY A 1 85 ? 13.627 -4.891 -12.941 1.00 83.06 85 GLY A C 1
ATOM 641 O O . GLY A 1 85 ? 12.813 -5.401 -13.703 1.00 83.06 85 GLY A O 1
ATOM 642 N N . THR A 1 86 ? 14.372 -5.630 -12.113 1.00 87.25 86 THR A N 1
ATOM 643 C CA . THR A 1 86 ? 14.279 -7.099 -11.985 1.00 87.25 86 THR A CA 1
ATOM 644 C C . THR A 1 86 ? 13.749 -7.537 -10.621 1.00 87.25 86 THR A C 1
ATOM 646 O O . THR A 1 86 ? 13.789 -8.717 -10.262 1.00 87.25 86 THR A O 1
ATOM 649 N N . GLU A 1 87 ? 13.263 -6.580 -9.831 1.00 92.38 87 GLU A N 1
ATOM 650 C CA . GLU A 1 87 ? 12.796 -6.821 -8.478 1.00 92.38 87 GLU A CA 1
ATOM 651 C C . GLU A 1 87 ? 11.570 -7.735 -8.484 1.00 92.38 87 GLU A C 1
ATOM 653 O O . GLU A 1 87 ? 10.610 -7.513 -9.224 1.00 92.38 87 GLU A O 1
ATOM 658 N N . PRO A 1 88 ? 11.542 -8.751 -7.615 1.00 94.12 88 PRO A N 1
ATOM 659 C CA . PRO A 1 88 ? 10.419 -9.662 -7.572 1.00 94.12 88 PRO A CA 1
ATOM 660 C C . PRO A 1 88 ? 9.190 -8.990 -6.946 1.00 94.12 88 PRO A C 1
ATOM 662 O O . PRO A 1 88 ? 9.291 -8.250 -5.966 1.00 94.12 88 PRO A O 1
ATOM 665 N N . LEU A 1 89 ? 7.995 -9.341 -7.431 1.00 94.38 89 LEU A N 1
ATOM 666 C CA . LEU A 1 89 ? 6.721 -8.756 -6.986 1.00 94.38 89 LEU A CA 1
ATOM 667 C C . LEU A 1 89 ? 6.4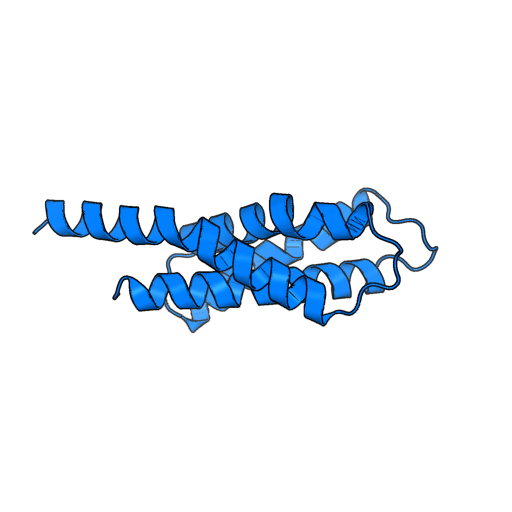93 -8.835 -5.460 1.00 94.38 89 LEU A C 1
ATOM 669 O O . LEU A 1 89 ? 5.875 -7.949 -4.864 1.00 94.38 89 LEU A O 1
ATOM 673 N N . TRP A 1 90 ? 7.017 -9.876 -4.799 1.00 95.06 90 TRP A N 1
ATOM 674 C CA . TRP A 1 90 ? 6.899 -10.037 -3.345 1.00 95.06 90 TRP A CA 1
ATOM 675 C C . TRP A 1 90 ? 7.634 -8.943 -2.559 1.00 95.06 90 TRP A C 1
ATOM 677 O O . TRP A 1 90 ? 7.212 -8.623 -1.446 1.00 95.06 90 TRP A O 1
ATOM 687 N N . LEU A 1 91 ? 8.680 -8.329 -3.128 1.00 96.00 91 LEU A N 1
ATOM 688 C CA . LEU A 1 91 ? 9.379 -7.204 -2.508 1.00 96.00 91 LEU A CA 1
ATOM 689 C C . LEU A 1 91 ? 8.419 -6.024 -2.331 1.00 96.00 91 LEU A C 1
ATOM 691 O O . LEU A 1 91 ? 8.314 -5.469 -1.240 1.00 96.00 91 LEU A O 1
ATOM 695 N N . PHE A 1 92 ? 7.646 -5.698 -3.368 1.00 96.44 92 PHE A N 1
ATOM 696 C CA . PHE A 1 92 ? 6.650 -4.627 -3.322 1.00 96.44 92 PHE A CA 1
ATOM 697 C C . PHE A 1 92 ? 5.467 -4.967 -2.412 1.00 96.44 92 PHE A C 1
ATOM 699 O O . PHE A 1 92 ? 4.962 -4.092 -1.708 1.00 96.44 92 PHE A O 1
ATOM 706 N N . ALA A 1 93 ? 5.065 -6.240 -2.342 1.00 97.19 93 ALA A N 1
ATOM 707 C CA . ALA A 1 93 ? 4.076 -6.694 -1.364 1.00 97.19 93 ALA A CA 1
ATOM 708 C C . ALA A 1 93 ? 4.566 -6.499 0.084 1.00 97.19 93 ALA A C 1
ATOM 710 O O . ALA A 1 93 ? 3.800 -6.051 0.944 1.00 97.19 93 ALA A O 1
ATOM 711 N N . GLY A 1 94 ? 5.841 -6.808 0.348 1.00 97.75 94 GLY A N 1
ATOM 712 C CA . GLY A 1 94 ? 6.490 -6.655 1.651 1.00 97.75 94 GLY A CA 1
ATOM 713 C C . GLY A 1 94 ? 6.706 -5.194 2.046 1.00 97.75 94 GLY A C 1
ATOM 714 O O . GLY A 1 94 ? 6.335 -4.790 3.146 1.00 97.75 94 GLY A O 1
ATOM 715 N N . LEU A 1 95 ? 7.228 -4.367 1.139 1.00 97.25 95 LEU A N 1
ATOM 716 C CA . LEU A 1 95 ? 7.373 -2.922 1.347 1.00 97.25 95 LEU A CA 1
ATOM 717 C C . LEU A 1 95 ? 6.019 -2.247 1.556 1.00 97.25 95 LEU A C 1
ATOM 719 O O . LEU A 1 95 ? 5.864 -1.415 2.452 1.00 97.25 95 LEU A O 1
ATOM 723 N N . GLY A 1 96 ? 5.022 -2.666 0.778 1.00 97.50 96 GLY A N 1
ATOM 724 C CA . GLY A 1 96 ? 3.642 -2.254 0.945 1.00 97.50 96 GLY A CA 1
ATOM 725 C C . GLY A 1 96 ? 3.102 -2.619 2.327 1.00 97.50 96 GLY A C 1
ATOM 726 O O . GLY A 1 96 ? 2.507 -1.772 2.990 1.00 97.50 96 GLY A O 1
ATOM 727 N N . LEU A 1 97 ? 3.358 -3.843 2.805 1.00 97.81 97 LEU A N 1
ATOM 728 C CA . LEU A 1 97 ? 2.951 -4.286 4.142 1.00 97.81 97 LEU A CA 1
ATOM 729 C C . LEU A 1 97 ? 3.549 -3.385 5.224 1.00 97.81 97 LEU A C 1
ATOM 731 O O . LEU A 1 97 ? 2.827 -2.872 6.080 1.00 97.81 97 LEU A O 1
ATOM 735 N N . ILE A 1 98 ? 4.868 -3.185 5.167 1.00 97.56 98 ILE A N 1
ATOM 736 C CA . ILE A 1 98 ? 5.616 -2.379 6.134 1.00 97.56 98 ILE A CA 1
ATOM 737 C C . ILE A 1 98 ? 5.083 -0.947 6.133 1.00 97.56 98 ILE A C 1
ATOM 739 O O . ILE A 1 98 ? 4.731 -0.429 7.192 1.00 97.56 98 ILE A O 1
ATOM 743 N N . GLY A 1 99 ? 4.937 -0.333 4.957 1.00 96.19 99 GLY A N 1
ATOM 744 C CA . GLY A 1 99 ? 4.346 0.996 4.818 1.00 96.19 99 GLY A CA 1
ATOM 745 C C . GLY A 1 99 ? 2.946 1.076 5.419 1.00 96.19 99 GLY A C 1
ATOM 746 O O . GLY A 1 99 ? 2.667 1.946 6.244 1.00 96.19 99 GLY A O 1
ATOM 747 N N . GLY A 1 100 ? 2.084 0.118 5.081 1.00 96.56 100 GLY A N 1
ATOM 748 C CA . GLY A 1 100 ? 0.716 0.053 5.578 1.00 96.56 100 GLY A CA 1
ATOM 749 C C . GLY A 1 100 ? 0.627 -0.030 7.105 1.00 96.56 100 GLY A C 1
ATOM 750 O O . GLY A 1 100 ? -0.215 0.634 7.714 1.00 96.56 100 GLY A O 1
ATOM 751 N N . LEU A 1 101 ? 1.518 -0.794 7.742 1.00 96.31 101 LEU A N 1
ATOM 752 C CA . LEU A 1 101 ? 1.596 -0.915 9.202 1.00 96.31 101 LEU A CA 1
ATOM 753 C C . LEU A 1 101 ? 2.184 0.343 9.855 1.00 96.31 101 LEU A C 1
ATOM 755 O O . LEU A 1 101 ? 1.647 0.819 10.861 1.00 96.31 101 LEU A O 1
ATOM 759 N N . VAL A 1 102 ? 3.248 0.913 9.280 1.00 96.25 102 VAL A N 1
ATOM 760 C CA . VAL A 1 102 ? 3.885 2.144 9.772 1.00 96.25 102 VAL A CA 1
ATOM 761 C C . VAL A 1 102 ? 2.880 3.290 9.773 1.00 96.25 102 VAL A C 1
ATOM 763 O O . VAL A 1 102 ? 2.648 3.886 10.823 1.00 96.25 102 VAL A O 1
ATOM 766 N N . TRP A 1 103 ? 2.202 3.545 8.652 1.00 93.06 103 TRP A N 1
ATOM 767 C CA . TRP A 1 103 ? 1.207 4.620 8.545 1.00 93.06 103 TRP A CA 1
ATOM 768 C C . TRP A 1 103 ? -0.112 4.286 9.246 1.00 93.06 103 TRP A C 1
ATOM 770 O O . TRP A 1 103 ? -0.803 5.176 9.748 1.00 93.06 103 TRP A O 1
ATOM 780 N N . GLY A 1 104 ? -0.443 2.999 9.354 1.00 90.88 104 GLY A N 1
ATOM 781 C CA . GLY A 1 104 ? -1.575 2.521 10.137 1.00 90.88 104 GLY A CA 1
ATOM 782 C C . GLY A 1 104 ? -1.432 2.811 11.632 1.00 90.88 104 GLY A C 1
ATOM 783 O O . GLY A 1 104 ? -2.436 3.058 12.297 1.00 90.88 104 GLY A O 1
ATOM 784 N N . THR A 1 105 ? -0.208 2.833 12.166 1.00 90.94 105 THR A N 1
ATOM 785 C CA . THR A 1 105 ? 0.076 3.013 13.601 1.00 90.94 105 THR A CA 1
ATOM 786 C C . THR A 1 105 ? -0.387 4.369 14.157 1.00 90.94 105 THR A C 1
ATOM 788 O O . THR A 1 105 ? -1.240 4.367 15.052 1.00 90.94 105 THR A O 1
ATOM 791 N N . PRO A 1 106 ? 0.081 5.533 13.651 1.00 88.56 106 PRO A N 1
ATOM 792 C CA . PRO A 1 106 ? -0.337 6.830 14.178 1.00 88.56 106 PRO A CA 1
ATOM 793 C C . PRO A 1 106 ? -1.835 7.075 13.965 1.00 88.56 106 PRO A C 1
ATOM 795 O O . PRO A 1 106 ? -2.500 7.621 14.844 1.00 88.56 106 PRO A O 1
ATOM 798 N N . ILE A 1 107 ? -2.405 6.615 12.846 1.00 82.19 107 ILE A N 1
ATOM 799 C CA . ILE A 1 107 ? -3.826 6.820 12.546 1.00 82.19 107 ILE A CA 1
ATOM 800 C C . ILE A 1 107 ? -4.713 5.949 13.446 1.00 82.19 107 ILE A C 1
ATOM 802 O O . ILE A 1 107 ? -5.700 6.435 14.008 1.00 82.19 107 ILE A O 1
ATOM 806 N N . ALA A 1 108 ? -4.369 4.672 13.635 1.00 83.12 108 ALA A N 1
ATOM 807 C CA . ALA A 1 108 ? -5.105 3.788 14.532 1.00 83.12 108 ALA A CA 1
ATOM 808 C C . ALA A 1 108 ? -5.033 4.294 15.981 1.00 83.12 108 ALA A C 1
ATOM 810 O O . ALA A 1 108 ? -6.070 4.375 16.648 1.00 83.12 108 ALA A O 1
ATOM 811 N N . LEU A 1 109 ? -3.852 4.727 16.432 1.00 85.62 109 LEU A N 1
ATOM 812 C CA . LEU A 1 109 ? -3.659 5.304 17.760 1.00 85.62 109 LEU A CA 1
ATOM 813 C C . LEU A 1 109 ? -4.471 6.594 17.949 1.00 85.62 109 LEU A C 1
ATOM 815 O O . LEU A 1 109 ? -5.192 6.726 18.939 1.00 85.62 109 LEU A O 1
ATOM 819 N N . TRP A 1 110 ? -4.446 7.507 16.976 1.00 83.69 110 TRP A N 1
ATOM 820 C CA . TRP A 1 110 ? -5.233 8.743 17.003 1.00 83.69 110 TRP A CA 1
ATOM 821 C C . TRP A 1 110 ? -6.736 8.471 17.133 1.00 83.69 110 TRP A C 1
ATOM 823 O O . TRP A 1 110 ? -7.416 9.053 17.983 1.00 83.69 110 TRP A O 1
ATOM 833 N N . THR A 1 111 ? -7.268 7.530 16.343 1.00 77.94 111 THR A N 1
ATOM 834 C CA . THR A 1 111 ? -8.692 7.164 16.422 1.00 77.94 111 THR A CA 1
ATOM 835 C C . THR A 1 111 ? -9.075 6.560 17.771 1.00 77.94 111 THR A C 1
ATOM 837 O O . THR A 1 111 ? -10.183 6.802 18.253 1.00 77.94 111 THR A O 1
ATOM 840 N N . TYR A 1 112 ? -8.166 5.811 18.398 1.00 81.19 112 TYR A N 1
ATOM 841 C CA . TYR A 1 112 ? -8.367 5.247 19.726 1.00 81.19 112 TYR A CA 1
ATOM 842 C C . TYR A 1 112 ? -8.378 6.331 20.812 1.00 81.19 112 TYR A C 1
ATOM 844 O O . TYR A 1 112 ? -9.318 6.384 21.608 1.00 81.19 112 TYR A O 1
ATOM 852 N N . ILE A 1 113 ? -7.398 7.243 20.796 1.00 85.12 113 ILE A N 1
ATOM 853 C CA . ILE A 1 113 ? -7.297 8.350 21.761 1.00 85.12 113 ILE A CA 1
ATOM 854 C C . ILE A 1 113 ? -8.541 9.246 21.697 1.00 85.12 113 ILE A C 1
ATOM 856 O O . ILE A 1 113 ? -9.128 9.553 22.734 1.00 85.12 113 ILE A O 1
ATOM 860 N N . ILE A 1 114 ? -8.991 9.629 20.496 1.00 81.88 114 ILE A N 1
ATOM 861 C CA . ILE A 1 114 ? -10.199 10.458 20.338 1.00 81.88 114 ILE A CA 1
ATOM 862 C C . ILE A 1 114 ? -11.438 9.742 20.867 1.00 81.88 114 ILE A C 1
ATOM 864 O O . ILE A 1 114 ? -12.285 10.372 21.498 1.00 81.88 114 ILE A O 1
ATOM 868 N N . LYS A 1 115 ? -11.567 8.436 20.608 1.00 76.75 115 LYS A N 1
ATOM 869 C CA . LYS A 1 115 ? -12.731 7.675 21.063 1.00 76.75 115 LYS A CA 1
ATOM 870 C C . LYS A 1 115 ? -12.802 7.633 22.591 1.00 76.75 115 LYS A C 1
ATOM 872 O O . LYS A 1 115 ? -13.886 7.821 23.126 1.00 76.75 115 LYS A O 1
ATOM 877 N N . ARG A 1 116 ? -11.658 7.465 23.265 1.00 76.38 116 ARG A N 1
ATOM 878 C CA . ARG A 1 116 ? -11.562 7.474 24.732 1.00 76.38 116 ARG A CA 1
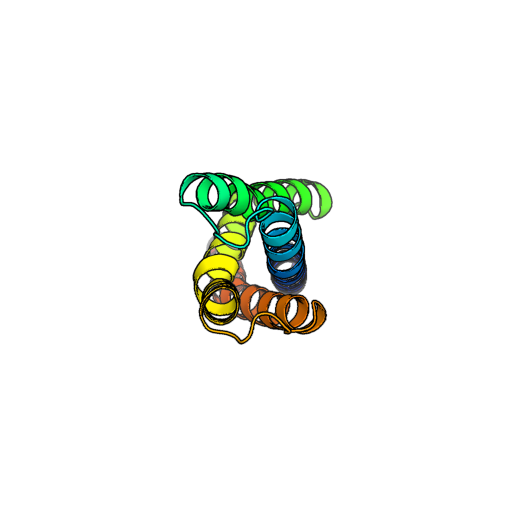ATOM 879 C C . ARG A 1 116 ? -11.944 8.821 25.354 1.00 76.38 116 ARG A C 1
ATOM 881 O O . ARG A 1 116 ? -12.456 8.832 26.457 1.00 76.38 116 ARG A O 1
ATOM 888 N N . LYS A 1 117 ? -11.714 9.948 24.669 1.00 73.38 117 LYS A N 1
ATOM 889 C CA . LYS A 1 117 ? -12.099 11.281 25.174 1.00 73.38 117 LYS A CA 1
ATOM 890 C C . LYS A 1 117 ? -13.602 11.586 25.080 1.00 73.38 117 LYS A C 1
ATOM 892 O O . LYS A 1 117 ? -14.036 12.573 25.657 1.00 73.38 117 LYS A O 1
ATOM 897 N N . ARG A 1 118 ? -14.377 10.815 24.305 1.00 66.00 118 ARG A N 1
ATOM 898 C CA . ARG A 1 118 ? -15.833 11.024 24.136 1.00 66.00 118 ARG A CA 1
ATOM 899 C C . ARG A 1 118 ? -16.702 10.126 25.020 1.00 66.00 118 ARG A C 1
ATOM 901 O O . ARG A 1 118 ? -17.918 10.270 24.980 1.00 66.00 118 ARG A O 1
ATOM 908 N N . THR A 1 119 ? -16.092 9.176 25.718 1.00 55.28 119 THR A N 1
ATOM 909 C CA . THR A 1 119 ? -16.719 8.273 26.694 1.00 55.28 119 THR A CA 1
ATOM 910 C C . THR A 1 119 ? -16.350 8.722 28.087 1.00 55.28 119 THR A C 1
ATOM 912 O O . THR A 1 119 ? -17.251 8.741 28.942 1.00 55.28 119 THR A O 1
#

Radius of gyration: 15.11 Å; Cα contacts (8 Å, |Δi|>4): 150; chains: 1; bounding box: 34×21×51 Å

Mean predicted aligned error: 4.3 Å

Solvent-accessible surface area (backbone atoms only — not comparable to full-atom values): 6141 Å² total; per-residue (Å²): 134,58,56,67,59,52,26,55,52,26,14,54,47,7,16,50,30,28,39,52,34,51,55,42,45,59,71,62,36,81,78,86,57,82,43,76,68,53,49,56,57,33,65,48,43,28,50,53,50,16,51,52,49,19,70,75,70,71,48,59,46,70,60,39,35,52,24,18,51,54,13,41,64,60,53,36,47,49,57,75,74,71,52,91,86,76,76,59,67,64,57,36,28,50,36,9,26,52,27,1,38,61,50,15,46,64,53,31,50,49,56,50,57,55,53,63,75,77,108

Foldseek 3Di:
DDLVLLLQLLLQLLLQLLLQLVVQQVVLCPPVDCDPVSVVVSVVRSLVSLVVSCVVSVDDSVLSSQLSVQSCPPQRVCCVPPPDVPDDSVSSSVSSSVSSNVSSVVVSVVVVVVVVVVD